Protein AF-A0A7C5TAL1-F1 (afdb_monomer_lite)

Radius of gyration: 19.43 Å; chains: 1; bounding box: 47×29×63 Å

pLDDT: mean 93.64, std 6.52, range [57.25, 98.56]

Structure (mmCIF, N/CA/C/O backbone):
data_AF-A0A7C5TAL1-F1
#
_entry.id   AF-A0A7C5TAL1-F1
#
loop_
_atom_site.group_PDB
_atom_site.id
_atom_site.type_symbol
_atom_site.label_atom_id
_atom_site.label_alt_id
_atom_site.label_comp_id
_atom_site.label_asym_id
_atom_site.label_entity_id
_atom_site.label_seq_id
_atom_site.pdbx_PDB_ins_code
_atom_site.Cartn_x
_atom_site.Cartn_y
_atom_site.Cartn_z
_atom_site.occupancy
_atom_site.B_iso_or_equiv
_atom_site.auth_seq_id
_atom_site.auth_comp_id
_atom_site.auth_asym_id
_atom_site.auth_atom_id
_atom_site.pdbx_PDB_model_num
ATOM 1 N N . MET A 1 1 ? -6.651 6.707 30.085 1.00 57.25 1 MET A N 1
ATOM 2 C CA . MET A 1 1 ? -7.588 6.650 28.941 1.00 57.25 1 MET A CA 1
ATOM 3 C C . MET A 1 1 ? -8.029 5.208 28.795 1.00 57.25 1 MET A C 1
ATOM 5 O O . MET A 1 1 ? -7.198 4.335 29.015 1.00 57.25 1 MET A O 1
ATOM 9 N N . GLY A 1 2 ? -9.314 4.943 28.560 1.00 75.12 2 GLY A N 1
ATOM 10 C CA . GLY A 1 2 ? -9.793 3.563 28.428 1.00 75.12 2 GLY A CA 1
ATOM 11 C C . GLY A 1 2 ? -9.392 2.968 27.077 1.00 75.12 2 GLY A C 1
ATOM 12 O O . GLY A 1 2 ? -9.258 3.703 26.102 1.00 75.12 2 GLY A O 1
ATOM 13 N N . THR A 1 3 ? -9.265 1.642 26.986 1.00 81.31 3 THR A N 1
ATOM 14 C CA . THR A 1 3 ? -8.964 0.921 25.730 1.00 81.31 3 THR A CA 1
ATOM 15 C C . THR A 1 3 ? -9.914 1.309 24.586 1.00 81.31 3 THR A C 1
ATOM 17 O O . THR A 1 3 ? -9.511 1.380 23.429 1.00 81.31 3 THR A O 1
ATOM 20 N N . SER A 1 4 ? -11.170 1.645 24.902 1.00 86.50 4 SER A N 1
ATOM 21 C CA . SER A 1 4 ? -12.148 2.145 23.926 1.00 86.50 4 SER A CA 1
ATOM 22 C C . SER A 1 4 ? -11.750 3.488 23.294 1.00 86.50 4 SER A C 1
ATOM 24 O O . SER A 1 4 ? -11.971 3.687 22.100 1.00 86.50 4 SER A O 1
ATOM 26 N N . ASP A 1 5 ? -11.179 4.420 24.061 1.00 90.38 5 ASP A N 1
ATOM 27 C CA . ASP A 1 5 ? -10.792 5.742 23.547 1.00 90.38 5 ASP A CA 1
ATOM 28 C C . ASP A 1 5 ? -9.590 5.630 22.603 1.00 90.38 5 ASP A C 1
ATOM 30 O O . ASP A 1 5 ? -9.509 6.325 21.586 1.00 90.38 5 ASP A O 1
ATOM 34 N N . GLU A 1 6 ? -8.675 4.707 22.906 1.00 91.31 6 GLU A N 1
ATOM 35 C CA . GLU A 1 6 ? -7.513 4.413 22.068 1.00 91.31 6 GLU A CA 1
ATOM 36 C C . GLU A 1 6 ? -7.925 3.831 20.712 1.00 91.31 6 GLU A C 1
ATOM 38 O O . GLU A 1 6 ? -7.410 4.269 19.679 1.00 91.31 6 GLU A O 1
ATOM 43 N N . ILE A 1 7 ? -8.898 2.911 20.700 1.00 93.81 7 ILE A N 1
ATOM 44 C CA . ILE A 1 7 ? -9.448 2.327 19.468 1.00 93.81 7 ILE A CA 1
ATOM 45 C C . ILE A 1 7 ? -10.111 3.406 18.606 1.00 93.81 7 ILE A C 1
ATOM 47 O O . ILE A 1 7 ? -9.815 3.489 17.413 1.00 93.81 7 ILE A O 1
ATOM 51 N N . LYS A 1 8 ? -10.934 4.284 19.194 1.00 94.50 8 LYS A N 1
ATOM 52 C CA . LYS A 1 8 ? -11.585 5.387 18.461 1.00 94.50 8 LYS A CA 1
ATOM 53 C C . LYS A 1 8 ? -10.585 6.394 17.899 1.00 94.50 8 LYS A C 1
ATOM 55 O O . LYS A 1 8 ? -10.705 6.831 16.749 1.00 94.50 8 LYS A O 1
ATOM 60 N N . SER A 1 9 ? -9.569 6.748 18.689 1.00 95.56 9 SER A N 1
ATOM 61 C CA . SER A 1 9 ? -8.474 7.619 18.249 1.00 95.56 9 SER A CA 1
ATOM 62 C C . SER A 1 9 ? -7.714 7.000 17.074 1.00 95.56 9 SER A C 1
ATOM 64 O O . SER A 1 9 ? -7.465 7.672 16.070 1.00 95.56 9 SER A O 1
ATOM 66 N N . ALA A 1 10 ? -7.388 5.710 17.160 1.00 95.75 10 ALA A N 1
ATOM 67 C CA . ALA A 1 10 ? -6.707 4.992 16.091 1.00 95.75 10 ALA A CA 1
ATOM 68 C C . ALA A 1 10 ? -7.584 4.836 14.839 1.00 95.75 10 ALA A C 1
ATOM 70 O O . ALA A 1 10 ? -7.093 5.039 13.731 1.00 95.75 10 ALA A O 1
ATOM 71 N N . GLY A 1 11 ? -8.882 4.567 15.003 1.00 95.56 11 GLY A N 1
ATOM 72 C CA . GLY A 1 11 ? -9.862 4.553 13.917 1.00 95.56 11 GLY A CA 1
ATOM 73 C C . GLY A 1 11 ? -9.920 5.888 13.176 1.00 95.56 11 GLY A C 1
ATOM 74 O O . GLY A 1 11 ? -9.868 5.919 11.950 1.00 95.56 11 GLY A O 1
ATOM 75 N N . THR A 1 12 ? -9.914 7.003 13.909 1.00 97.31 12 THR A N 1
ATOM 76 C CA . THR A 1 12 ? -9.890 8.351 13.316 1.00 97.31 12 THR A CA 1
ATOM 77 C C . THR A 1 12 ? -8.601 8.603 12.529 1.00 97.31 12 THR A C 1
ATOM 79 O O . THR A 1 12 ? -8.661 9.104 11.408 1.00 97.31 12 THR A O 1
ATOM 82 N N . LEU A 1 13 ? -7.441 8.215 13.072 1.00 97.12 13 LEU A N 1
ATOM 83 C CA . LEU A 1 13 ? -6.154 8.332 12.374 1.00 97.12 13 LEU A CA 1
ATOM 84 C C . LEU A 1 13 ? -6.116 7.490 11.096 1.00 97.12 13 LEU A C 1
ATOM 86 O O . LEU A 1 13 ? -5.672 7.983 10.064 1.00 97.12 13 LEU A O 1
ATOM 90 N N . GLY A 1 14 ? -6.618 6.255 11.149 1.00 97.06 14 GLY A N 1
ATOM 91 C CA . GLY A 1 14 ? -6.686 5.375 9.984 1.00 97.06 14 GLY A CA 1
ATOM 92 C C . GLY A 1 14 ? -7.623 5.925 8.912 1.00 97.06 14 GLY A C 1
ATOM 93 O O . GLY A 1 14 ? -7.267 5.945 7.739 1.00 97.06 14 GLY A O 1
ATOM 94 N N . LEU A 1 15 ? -8.780 6.458 9.313 1.00 97.25 15 LEU A N 1
ATOM 95 C CA . LEU A 1 15 ? -9.739 7.078 8.400 1.00 97.25 15 LEU A CA 1
ATOM 96 C C . LEU A 1 15 ? -9.145 8.301 7.694 1.00 97.25 15 LEU A C 1
ATOM 98 O O . LEU A 1 15 ? -9.181 8.369 6.467 1.00 97.25 15 LEU A O 1
ATOM 102 N N . VAL A 1 16 ? -8.567 9.242 8.451 1.00 97.31 16 VAL A N 1
ATOM 103 C CA . VAL A 1 16 ? -7.899 10.423 7.876 1.00 97.31 16 VAL A CA 1
ATOM 104 C C . VAL A 1 16 ? -6.736 9.989 6.990 1.00 97.31 16 VAL A C 1
ATOM 106 O O . VAL A 1 16 ? -6.588 10.502 5.885 1.00 97.31 16 VAL A O 1
ATOM 109 N N . GLY A 1 17 ? -5.954 9.005 7.434 1.00 97.00 17 GLY A N 1
ATOM 110 C CA . GLY A 1 17 ? -4.839 8.465 6.672 1.00 97.00 17 GLY A CA 1
ATOM 111 C C . GLY A 1 17 ? -5.259 7.938 5.304 1.00 97.00 17 GLY A C 1
ATOM 112 O O . GLY A 1 17 ? -4.700 8.356 4.293 1.00 97.00 17 GLY A O 1
ATOM 113 N N . VAL A 1 18 ? -6.300 7.103 5.245 1.00 97.19 18 VAL A N 1
ATOM 114 C CA . VAL A 1 18 ? -6.807 6.576 3.969 1.00 97.19 18 VAL A CA 1
ATOM 115 C C . VAL A 1 18 ? -7.372 7.688 3.079 1.00 97.19 18 VAL A C 1
ATOM 117 O O . VAL A 1 18 ? -7.139 7.668 1.874 1.00 97.19 18 VAL A O 1
ATOM 120 N N . ILE A 1 19 ? -8.064 8.688 3.640 1.00 96.12 19 ILE A N 1
ATOM 121 C CA . ILE A 1 19 ? -8.537 9.843 2.856 1.00 96.12 19 ILE A CA 1
ATOM 122 C C . ILE A 1 19 ? -7.356 10.588 2.227 1.00 96.12 19 ILE A C 1
ATOM 124 O O . ILE A 1 19 ? -7.394 10.881 1.035 1.00 96.12 19 ILE A O 1
ATOM 128 N N . LEU A 1 20 ? -6.297 10.860 2.993 1.00 95.94 20 LEU A N 1
ATOM 129 C CA . LEU A 1 20 ? -5.104 11.529 2.471 1.00 95.94 20 LEU A CA 1
ATOM 130 C C . LEU A 1 20 ? -4.390 10.688 1.405 1.00 95.94 20 LEU A C 1
ATOM 132 O O . LEU A 1 20 ? -3.930 11.249 0.413 1.00 95.94 20 LEU A O 1
ATOM 136 N N . MET A 1 21 ? -4.356 9.358 1.557 1.00 94.50 21 MET A N 1
ATOM 137 C CA . MET A 1 21 ? -3.852 8.454 0.514 1.00 94.50 21 MET A CA 1
ATOM 138 C C . MET A 1 21 ? -4.650 8.578 -0.786 1.00 94.50 21 MET A C 1
ATOM 140 O O . MET A 1 21 ? -4.056 8.667 -1.856 1.00 94.50 21 MET A O 1
ATOM 144 N N . LEU A 1 22 ? -5.982 8.633 -0.699 1.00 93.44 22 LEU A N 1
ATOM 145 C CA . LEU A 1 22 ? -6.853 8.771 -1.869 1.00 93.44 22 LEU A CA 1
ATOM 146 C C . LEU A 1 22 ? -6.747 10.158 -2.519 1.00 93.44 22 LEU A C 1
ATOM 14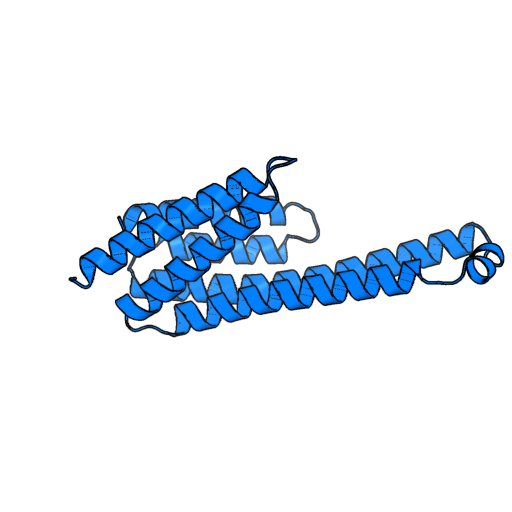8 O O . LEU A 1 22 ? -6.693 10.259 -3.740 1.00 93.44 22 LEU A O 1
ATOM 152 N N . VAL A 1 23 ? -6.684 11.227 -1.722 1.00 92.06 23 VAL A N 1
ATOM 153 C CA . VAL A 1 23 ? -6.491 12.599 -2.225 1.00 92.06 23 VAL A CA 1
ATOM 154 C C . VAL A 1 23 ? -5.119 12.754 -2.878 1.00 92.06 23 VAL A C 1
ATOM 156 O O . VAL A 1 23 ? -4.999 13.442 -3.886 1.00 92.06 23 VAL A O 1
ATOM 159 N N . GLY A 1 24 ? -4.096 12.075 -2.355 1.00 88.50 24 GLY A N 1
ATOM 160 C CA . GLY A 1 24 ? -2.745 12.109 -2.909 1.00 88.50 24 GLY A CA 1
ATOM 161 C C . GLY A 1 24 ? -2.591 11.461 -4.289 1.00 88.50 24 GLY A C 1
ATOM 162 O O . GLY A 1 24 ? -1.526 11.581 -4.883 1.00 88.50 24 GLY A O 1
ATOM 163 N N . LEU A 1 25 ? -3.632 10.806 -4.817 1.00 87.00 25 LEU A N 1
ATOM 164 C CA . LEU A 1 25 ? -3.677 10.331 -6.208 1.00 87.00 25 LEU A CA 1
ATOM 165 C C . LEU A 1 25 ? -3.951 11.460 -7.209 1.00 87.00 25 LEU A C 1
ATOM 167 O O . LEU A 1 25 ? -3.765 11.276 -8.411 1.00 87.00 25 LEU A O 1
ATOM 171 N N . ILE A 1 26 ? -4.438 12.608 -6.732 1.00 88.56 26 ILE A N 1
ATOM 172 C CA . ILE A 1 26 ? -4.653 13.786 -7.566 1.00 88.56 26 ILE A CA 1
ATOM 173 C C . ILE A 1 26 ? -3.273 14.372 -7.902 1.00 88.56 26 ILE A C 1
ATOM 175 O O . ILE A 1 26 ? -2.458 14.543 -6.988 1.00 88.56 26 ILE A O 1
ATOM 179 N N . PRO A 1 27 ? -3.001 14.710 -9.181 1.00 86.31 27 PRO A N 1
ATOM 180 C CA . PRO A 1 27 ? -1.766 15.389 -9.558 1.00 86.31 27 PRO A CA 1
ATOM 181 C C . PRO A 1 27 ? -1.496 16.588 -8.644 1.00 86.31 27 PRO A C 1
ATOM 183 O O . PRO A 1 27 ? -2.436 17.283 -8.250 1.00 86.31 27 PRO A O 1
ATOM 186 N N . TYR A 1 28 ? -0.225 16.831 -8.312 1.00 85.25 28 TYR A N 1
ATOM 187 C CA . TYR A 1 28 ? 0.219 17.908 -7.409 1.00 85.25 28 TYR A CA 1
ATOM 188 C C . TYR A 1 28 ? -0.063 17.691 -5.908 1.00 85.25 28 TYR A C 1
ATOM 190 O O . TYR A 1 28 ? 0.387 18.496 -5.092 1.00 85.25 28 TYR A O 1
ATOM 198 N N . ALA A 1 29 ? -0.749 16.610 -5.515 1.00 86.56 29 ALA A N 1
ATOM 199 C CA . ALA A 1 29 ? -1.013 16.266 -4.112 1.00 86.56 29 ALA A CA 1
ATOM 200 C C . ALA A 1 29 ? -0.230 15.030 -3.625 1.00 86.56 29 ALA A C 1
ATOM 202 O O . ALA A 1 29 ? -0.508 14.514 -2.546 1.00 86.56 29 ALA A O 1
ATOM 203 N N . GLU A 1 30 ? 0.776 14.559 -4.366 1.00 86.06 30 GLU A N 1
ATOM 204 C CA . GLU A 1 30 ? 1.470 13.288 -4.087 1.00 86.06 30 GLU A CA 1
ATOM 205 C C . GLU A 1 30 ? 2.054 13.207 -2.667 1.00 86.06 30 GLU A C 1
ATOM 207 O O . GLU A 1 30 ? 2.017 12.151 -2.034 1.00 86.06 30 GLU A O 1
ATOM 212 N N . VAL A 1 31 ? 2.524 14.331 -2.115 1.00 87.38 31 VAL A N 1
ATOM 213 C CA . VAL A 1 31 ? 3.071 14.405 -0.748 1.00 87.38 31 VAL A CA 1
ATOM 214 C C . VAL A 1 31 ? 2.032 13.999 0.308 1.00 87.38 31 VAL A C 1
ATOM 216 O O . VAL A 1 31 ? 2.386 13.380 1.315 1.00 87.38 31 VAL A O 1
ATOM 219 N N . LEU A 1 32 ? 0.740 14.271 0.074 1.00 89.75 32 LEU A N 1
ATOM 220 C CA . LEU A 1 32 ? -0.339 13.858 0.980 1.00 89.75 32 LEU A CA 1
ATOM 221 C C . LEU A 1 32 ? -0.471 12.338 1.066 1.00 89.75 32 LEU A C 1
ATOM 223 O O . LEU A 1 32 ? -0.843 11.837 2.126 1.00 89.75 32 LEU A O 1
ATOM 227 N N . SER A 1 33 ? -0.132 11.601 0.003 1.00 88.94 33 SER A N 1
ATOM 228 C CA . SER A 1 33 ? -0.213 10.136 0.021 1.00 88.94 33 SER A CA 1
ATOM 229 C C . SER A 1 33 ? 0.745 9.527 1.047 1.00 88.94 33 SER A C 1
ATOM 231 O O . SER A 1 33 ? 0.368 8.617 1.787 1.00 88.94 33 SER A O 1
ATOM 233 N N . ILE A 1 34 ? 1.944 10.103 1.176 1.00 91.00 34 ILE A N 1
ATOM 234 C CA . ILE A 1 34 ? 2.965 9.685 2.141 1.00 91.00 34 ILE A CA 1
ATOM 235 C C . ILE A 1 34 ? 2.497 9.995 3.563 1.00 91.00 34 ILE A C 1
ATOM 237 O O . ILE A 1 34 ? 2.565 9.135 4.442 1.00 91.00 34 ILE A O 1
ATOM 241 N N . VAL A 1 35 ? 1.968 11.202 3.791 1.00 95.19 35 VAL A N 1
ATOM 242 C CA . VAL A 1 35 ? 1.400 11.586 5.094 1.00 95.19 35 VAL A CA 1
ATOM 243 C C . VAL A 1 35 ? 0.253 10.647 5.468 1.00 95.19 35 VAL A C 1
ATOM 245 O O . VAL A 1 35 ? 0.200 10.150 6.593 1.00 95.19 35 VAL A O 1
ATOM 248 N N . GLY A 1 36 ? -0.632 10.353 4.516 1.00 96.12 36 GLY A N 1
ATOM 249 C CA . GLY A 1 36 ? -1.745 9.431 4.698 1.00 96.12 36 GLY A CA 1
ATOM 250 C C . GLY A 1 36 ? -1.293 8.025 5.081 1.00 96.12 36 GLY A C 1
ATOM 251 O O . GLY A 1 36 ? -1.783 7.469 6.066 1.00 96.12 36 GLY A O 1
ATOM 252 N N . LEU A 1 37 ? -0.300 7.487 4.371 1.00 95.06 37 LEU A N 1
ATOM 253 C CA . LEU A 1 37 ? 0.293 6.182 4.661 1.00 95.06 37 LEU A CA 1
ATOM 254 C C . LEU A 1 37 ? 0.887 6.127 6.076 1.00 95.06 37 LEU A C 1
ATOM 256 O O . LEU A 1 37 ? 0.654 5.163 6.808 1.00 95.06 37 LEU A O 1
ATOM 260 N N . ILE A 1 38 ? 1.597 7.178 6.498 1.00 96.62 38 ILE A N 1
ATOM 261 C CA . ILE A 1 38 ? 2.151 7.278 7.857 1.00 96.62 38 ILE A CA 1
ATOM 262 C C . ILE A 1 38 ? 1.030 7.266 8.905 1.00 96.62 38 ILE A C 1
ATOM 264 O O . ILE A 1 38 ? 1.137 6.554 9.905 1.00 96.62 38 ILE A O 1
ATOM 268 N N . LEU A 1 39 ? -0.068 7.995 8.687 1.00 97.81 39 LEU A N 1
ATOM 269 C CA . LEU A 1 39 ? -1.211 7.979 9.608 1.00 97.81 39 LEU A CA 1
ATOM 270 C C . LEU A 1 39 ? -1.870 6.595 9.695 1.00 97.81 39 LEU A C 1
ATOM 272 O O . LEU A 1 39 ? -2.202 6.156 10.800 1.00 97.81 39 LEU A O 1
ATOM 276 N N . VAL A 1 40 ? -2.005 5.883 8.571 1.00 98.06 40 VAL A N 1
ATOM 277 C CA . VAL A 1 40 ? -2.496 4.492 8.552 1.00 98.06 40 VAL A CA 1
ATOM 278 C C . VAL A 1 40 ? -1.559 3.572 9.335 1.00 98.06 40 VAL A C 1
ATOM 280 O O . VAL A 1 40 ? -2.025 2.763 10.137 1.00 98.06 40 VAL A O 1
ATOM 283 N N . LEU A 1 41 ? -0.242 3.716 9.180 1.00 97.94 41 LEU A N 1
ATOM 284 C CA . LEU A 1 41 ? 0.738 2.947 9.953 1.00 97.94 41 LEU A CA 1
ATOM 285 C C . LEU A 1 41 ? 0.627 3.224 11.455 1.00 97.94 41 LEU A C 1
ATOM 287 O O . LEU A 1 41 ? 0.590 2.285 12.252 1.00 97.94 41 LEU A O 1
ATOM 291 N N . ILE A 1 42 ? 0.502 4.492 11.853 1.00 98.06 42 ILE A N 1
ATOM 292 C CA . ILE A 1 42 ? 0.285 4.868 13.258 1.00 98.06 42 ILE A CA 1
ATOM 293 C C . ILE A 1 42 ? -1.025 4.259 13.777 1.00 98.06 42 ILE A C 1
ATOM 295 O O . ILE A 1 42 ? -1.060 3.743 14.897 1.00 98.06 42 ILE A O 1
ATOM 299 N N . ALA A 1 43 ? -2.094 4.274 12.976 1.00 98.06 43 ALA A N 1
ATOM 300 C CA . ALA A 1 43 ? -3.363 3.649 13.334 1.00 98.06 43 ALA A CA 1
ATOM 301 C C . ALA A 1 43 ? -3.209 2.138 13.553 1.00 98.06 43 ALA A C 1
ATOM 303 O O . ALA A 1 43 ? -3.640 1.625 14.584 1.00 98.06 43 ALA A O 1
ATOM 304 N N . LEU A 1 44 ? -2.537 1.434 12.640 1.00 98.31 44 LEU A N 1
ATOM 305 C CA . LEU A 1 44 ? -2.267 -0.001 12.764 1.00 98.31 44 LEU A CA 1
ATOM 306 C C . LEU A 1 44 ? -1.391 -0.322 13.986 1.00 98.31 44 LEU A C 1
ATOM 308 O O . LEU A 1 44 ? -1.657 -1.314 14.662 1.00 98.31 44 LEU A O 1
ATOM 312 N N . ASN A 1 45 ? -0.417 0.530 14.332 1.00 98.25 45 ASN A N 1
ATOM 313 C CA . ASN A 1 45 ? 0.376 0.388 15.560 1.00 98.25 45 ASN A CA 1
ATOM 314 C C . ASN A 1 45 ? -0.462 0.564 16.834 1.00 98.25 45 ASN A C 1
ATOM 316 O O . ASN A 1 45 ? -0.310 -0.183 17.800 1.00 98.25 45 ASN A O 1
ATOM 320 N N . LYS A 1 46 ? -1.348 1.563 16.865 1.00 97.25 46 LYS A N 1
ATOM 321 C CA . LYS A 1 46 ? -2.226 1.778 18.021 1.00 97.25 46 LYS A CA 1
ATOM 322 C C . LYS A 1 46 ? -3.227 0.634 18.172 1.00 97.25 46 LYS A C 1
ATOM 324 O O . LYS A 1 46 ? -3.400 0.128 19.275 1.00 97.25 46 LYS A O 1
ATOM 329 N N . LEU A 1 47 ? -3.828 0.180 17.071 1.00 97.62 47 LEU A N 1
ATOM 330 C CA . LEU A 1 47 ? -4.775 -0.937 17.078 1.00 97.62 47 LEU A CA 1
ATOM 331 C C . LEU A 1 47 ? -4.096 -2.256 17.455 1.00 97.62 47 LEU A C 1
ATOM 333 O O . LEU A 1 47 ? -4.686 -3.036 18.195 1.00 97.62 47 LEU A O 1
ATOM 337 N N . SER A 1 48 ? -2.852 -2.498 17.026 1.00 97.81 48 SER A N 1
ATOM 338 C CA . SER A 1 48 ? -2.116 -3.697 17.443 1.00 97.81 48 SER A CA 1
ATOM 339 C C . SER A 1 48 ? -1.923 -3.751 18.958 1.00 97.81 48 SER A C 1
ATOM 341 O O . SER A 1 48 ? -2.035 -4.821 19.547 1.00 97.81 48 SER A O 1
ATOM 343 N N . LYS A 1 49 ? -1.661 -2.601 19.592 1.00 97.25 49 LYS A N 1
ATOM 344 C CA . LYS A 1 49 ? -1.532 -2.489 21.051 1.00 97.25 49 LYS A CA 1
ATOM 345 C C . LYS A 1 49 ? -2.888 -2.628 21.743 1.00 97.25 49 LYS A C 1
ATOM 347 O O . LYS A 1 49 ? -3.011 -3.431 22.659 1.00 97.25 49 LYS A O 1
ATOM 352 N N . ALA A 1 50 ? -3.908 -1.917 21.261 1.00 96.19 50 ALA A N 1
ATOM 353 C CA . ALA A 1 50 ? -5.248 -1.938 21.849 1.00 96.19 50 ALA A CA 1
ATOM 354 C C . ALA A 1 50 ? -5.905 -3.329 21.797 1.00 96.19 50 ALA A C 1
ATOM 356 O O . ALA A 1 50 ? -6.597 -3.717 22.734 1.00 96.19 50 ALA A O 1
ATOM 357 N N . TYR A 1 51 ? -5.660 -4.093 20.729 1.00 96.38 51 TYR A N 1
ATOM 358 C CA . TYR A 1 51 ? -6.141 -5.470 20.583 1.00 96.38 51 TYR A CA 1
ATOM 359 C C . TYR A 1 51 ? -5.161 -6.535 21.091 1.00 96.38 51 TYR A C 1
ATOM 361 O O . TYR A 1 51 ? -5.445 -7.723 20.954 1.00 96.38 51 TYR A O 1
ATOM 369 N N . ASN A 1 52 ? -4.009 -6.141 21.644 1.00 96.69 52 ASN A N 1
ATOM 370 C CA . ASN A 1 52 ? -2.943 -7.054 22.069 1.00 96.69 52 ASN A CA 1
ATOM 371 C C . ASN A 1 52 ? -2.542 -8.082 20.980 1.00 96.69 52 ASN A C 1
ATOM 373 O O . ASN A 1 52 ? -2.302 -9.256 21.260 1.00 96.69 52 ASN A O 1
ATOM 377 N N . ASN A 1 53 ? -2.499 -7.641 19.717 1.00 97.62 53 ASN A N 1
ATOM 378 C CA . ASN A 1 53 ? -2.115 -8.449 18.559 1.00 97.62 53 ASN A CA 1
ATOM 379 C C . ASN A 1 53 ? -1.034 -7.726 17.746 1.00 97.62 53 ASN A C 1
ATOM 381 O O . ASN A 1 53 ? -1.310 -7.019 16.771 1.00 97.62 53 ASN A O 1
ATOM 385 N N . GLU A 1 54 ? 0.225 -7.935 18.131 1.00 97.06 54 GLU A N 1
ATOM 386 C CA . GLU A 1 54 ? 1.394 -7.331 17.477 1.00 97.06 54 GLU A CA 1
ATOM 387 C C . GLU A 1 54 ? 1.555 -7.731 16.005 1.00 97.06 54 GLU A C 1
ATOM 389 O O . GLU A 1 54 ? 2.219 -7.026 15.241 1.00 97.06 54 GLU A O 1
ATOM 394 N N . THR A 1 55 ? 0.928 -8.830 15.572 1.00 98.00 55 THR A N 1
ATOM 395 C CA . THR A 1 55 ? 1.004 -9.299 14.182 1.00 98.00 55 THR A CA 1
ATOM 396 C C . THR A 1 55 ? 0.427 -8.271 13.207 1.00 98.00 55 THR A C 1
ATOM 398 O O . THR A 1 55 ? 0.946 -8.142 12.098 1.00 98.00 55 THR A O 1
ATOM 401 N N . ILE A 1 56 ? -0.571 -7.480 13.630 1.00 98.31 56 ILE A N 1
ATOM 402 C CA . ILE A 1 56 ? -1.136 -6.379 12.833 1.00 98.31 56 ILE A CA 1
ATOM 403 C C . ILE A 1 56 ? -0.035 -5.378 12.465 1.00 98.31 56 ILE A C 1
ATOM 405 O O . ILE A 1 56 ? 0.181 -5.086 11.288 1.00 98.31 56 ILE A O 1
ATOM 409 N N . TRP A 1 57 ? 0.691 -4.884 13.470 1.00 98.25 57 TRP A N 1
ATOM 410 C CA . TRP A 1 57 ? 1.750 -3.897 13.275 1.00 98.25 57 TRP A CA 1
ATOM 411 C C . TRP A 1 57 ? 2.962 -4.485 12.563 1.00 98.25 57 TRP A C 1
ATOM 413 O O . TRP A 1 57 ? 3.469 -3.870 11.630 1.00 98.25 57 TRP A O 1
ATOM 423 N N . ARG A 1 58 ? 3.408 -5.683 12.958 1.00 98.38 58 ARG A N 1
ATOM 424 C CA . ARG A 1 58 ? 4.569 -6.342 12.346 1.00 98.38 58 ARG A CA 1
ATOM 425 C C . ARG A 1 58 ? 4.378 -6.518 10.841 1.00 98.38 58 ARG A C 1
ATOM 427 O O . ARG A 1 58 ? 5.264 -6.161 10.072 1.00 98.38 58 ARG A O 1
ATOM 434 N N . ASN A 1 59 ? 3.212 -7.009 10.425 1.00 98.31 59 ASN A N 1
ATOM 435 C CA . ASN A 1 59 ? 2.899 -7.161 9.010 1.00 98.31 59 ASN A CA 1
ATOM 436 C C . ASN A 1 59 ? 2.799 -5.797 8.313 1.00 98.31 59 ASN A C 1
ATOM 438 O O . ASN A 1 59 ? 3.409 -5.613 7.268 1.00 98.31 59 ASN A O 1
ATOM 442 N N . ALA A 1 60 ? 2.109 -4.813 8.897 1.00 98.06 60 ALA A N 1
ATOM 443 C CA . ALA A 1 60 ? 2.006 -3.478 8.302 1.00 98.06 60 ALA A CA 1
ATOM 444 C C . ALA A 1 60 ? 3.382 -2.823 8.088 1.00 98.06 60 ALA A C 1
ATOM 446 O O . ALA A 1 60 ? 3.657 -2.271 7.023 1.00 98.06 60 ALA A O 1
ATOM 447 N N . LEU A 1 61 ? 4.267 -2.941 9.080 1.00 97.94 61 LEU A N 1
ATOM 448 C CA . LEU A 1 61 ? 5.626 -2.421 9.025 1.00 97.94 61 LEU A CA 1
ATOM 449 C C . LEU A 1 61 ? 6.471 -3.149 7.973 1.00 97.94 61 LEU A C 1
ATOM 451 O O . LEU A 1 61 ? 7.196 -2.496 7.230 1.00 97.94 61 LEU A O 1
ATOM 455 N N . TYR A 1 62 ? 6.366 -4.476 7.866 1.00 97.94 62 TYR A N 1
ATOM 456 C CA . TYR A 1 62 ? 7.066 -5.233 6.821 1.00 97.94 62 TYR A CA 1
ATOM 457 C C . TYR A 1 62 ? 6.571 -4.887 5.416 1.00 97.94 62 TYR A C 1
ATOM 459 O O . TYR A 1 62 ? 7.389 -4.797 4.503 1.00 97.94 62 TYR A O 1
ATOM 467 N N . GLY A 1 63 ? 5.272 -4.623 5.247 1.00 97.56 63 GLY A N 1
ATOM 468 C CA . GLY A 1 63 ? 4.723 -4.099 3.995 1.00 97.56 63 GLY A CA 1
ATOM 469 C C . GLY A 1 63 ? 5.336 -2.749 3.635 1.00 97.56 63 GLY A C 1
ATOM 470 O O . GLY A 1 63 ? 5.905 -2.600 2.558 1.00 97.56 63 GLY A O 1
ATOM 471 N N . PHE A 1 64 ? 5.326 -1.805 4.577 1.00 97.25 64 PHE A N 1
ATOM 472 C CA . PHE A 1 64 ? 5.930 -0.484 4.388 1.00 97.25 64 PHE A CA 1
ATOM 473 C C . PHE A 1 64 ? 7.430 -0.545 4.060 1.00 97.25 64 PHE A C 1
ATOM 475 O O . PHE A 1 64 ? 7.891 0.112 3.128 1.00 97.25 64 PHE A O 1
ATOM 482 N N . ILE A 1 65 ? 8.193 -1.367 4.787 1.00 97.50 65 ILE A N 1
ATOM 483 C CA . ILE A 1 65 ? 9.626 -1.562 4.533 1.00 97.50 65 ILE A CA 1
ATOM 484 C C . ILE A 1 65 ? 9.852 -2.168 3.143 1.00 97.50 65 ILE A C 1
ATOM 486 O O . ILE A 1 65 ? 10.753 -1.721 2.437 1.00 97.50 65 ILE A O 1
ATOM 490 N N . MET A 1 66 ? 9.034 -3.137 2.716 1.00 97.38 66 MET A N 1
ATOM 491 C CA . MET A 1 66 ? 9.125 -3.694 1.362 1.00 97.38 66 MET A CA 1
ATOM 492 C C . MET A 1 66 ? 8.862 -2.648 0.280 1.00 97.38 66 MET A C 1
ATOM 494 O O . MET A 1 66 ? 9.594 -2.629 -0.709 1.00 97.38 66 MET A O 1
ATOM 498 N N . GLY A 1 67 ? 7.895 -1.751 0.487 1.00 94.88 67 GLY A N 1
ATOM 499 C CA . GLY A 1 67 ? 7.654 -0.621 -0.414 1.00 94.88 67 GLY A CA 1
ATOM 500 C C . GLY A 1 67 ? 8.877 0.297 -0.532 1.00 94.88 67 GLY A C 1
ATOM 501 O O . GLY A 1 67 ? 9.298 0.634 -1.640 1.00 94.88 67 GLY A O 1
ATOM 502 N N . ILE A 1 68 ? 9.524 0.632 0.594 1.00 96.06 68 ILE A N 1
ATOM 503 C CA . ILE A 1 68 ? 10.763 1.435 0.599 1.00 96.06 68 ILE A CA 1
ATOM 504 C C . ILE A 1 68 ? 11.896 0.714 -0.138 1.00 96.06 68 ILE A C 1
ATOM 506 O O . ILE A 1 68 ? 12.548 1.316 -0.990 1.00 96.06 68 ILE A O 1
ATOM 510 N N . ILE A 1 69 ? 12.142 -0.564 0.172 1.00 97.94 69 ILE A N 1
ATOM 511 C CA . ILE A 1 69 ? 13.202 -1.348 -0.480 1.00 97.94 69 ILE A CA 1
ATOM 512 C C . ILE A 1 69 ? 12.947 -1.411 -1.989 1.00 97.94 69 ILE A C 1
ATOM 514 O O . ILE A 1 69 ? 13.869 -1.171 -2.767 1.00 97.94 69 ILE A O 1
ATOM 518 N N . GLY A 1 70 ? 11.704 -1.668 -2.403 1.00 96.75 70 GLY A N 1
ATOM 519 C CA . GLY A 1 70 ? 11.318 -1.682 -3.811 1.00 96.75 70 GLY A CA 1
ATOM 520 C C . GLY A 1 70 ? 11.600 -0.351 -4.501 1.00 96.75 70 GLY A C 1
ATOM 521 O O . GLY A 1 70 ? 12.266 -0.330 -5.535 1.00 96.75 70 GLY A O 1
ATOM 522 N N . ALA A 1 71 ? 11.183 0.767 -3.901 1.00 94.81 71 ALA A N 1
ATOM 523 C CA . ALA A 1 71 ? 11.445 2.100 -4.441 1.00 94.81 71 ALA A CA 1
ATOM 524 C C . ALA A 1 71 ? 12.950 2.383 -4.590 1.00 94.81 71 ALA A C 1
ATOM 526 O O . ALA A 1 71 ? 13.389 2.844 -5.643 1.00 94.81 71 ALA A O 1
ATOM 527 N N . VAL A 1 72 ? 13.757 2.054 -3.576 1.00 97.50 72 VAL A N 1
ATOM 528 C CA . VAL A 1 72 ? 15.218 2.236 -3.614 1.00 97.50 72 VAL A CA 1
ATOM 529 C C . VAL A 1 72 ? 15.858 1.387 -4.715 1.00 97.50 72 VAL A C 1
ATOM 531 O O . VAL A 1 72 ? 16.672 1.902 -5.481 1.00 97.50 72 VAL A O 1
ATOM 534 N N . VAL A 1 73 ? 15.474 0.113 -4.840 1.00 97.88 73 VAL A N 1
ATOM 535 C CA . VAL A 1 73 ? 15.986 -0.783 -5.891 1.00 97.88 73 VAL A CA 1
ATOM 536 C C . VAL A 1 73 ? 15.663 -0.240 -7.283 1.00 97.88 73 VAL A C 1
ATOM 538 O O . VAL A 1 73 ? 16.540 -0.224 -8.147 1.00 97.88 73 VAL A O 1
ATOM 541 N N . LEU A 1 74 ? 14.440 0.253 -7.500 1.00 96.44 74 LEU A N 1
ATOM 542 C CA . LEU A 1 74 ? 14.037 0.837 -8.781 1.00 96.44 74 LEU A CA 1
ATOM 543 C C . LEU A 1 74 ? 14.812 2.122 -9.094 1.00 96.44 74 LEU A C 1
ATOM 545 O O . LEU A 1 74 ? 15.286 2.282 -10.218 1.00 96.44 74 LEU A O 1
ATOM 549 N N . ILE A 1 75 ? 15.000 3.006 -8.110 1.00 96.62 75 ILE A N 1
ATOM 550 C CA . ILE A 1 75 ? 15.792 4.235 -8.277 1.00 96.62 75 ILE A CA 1
ATOM 551 C C . ILE A 1 75 ? 17.238 3.897 -8.654 1.00 96.62 75 ILE A C 1
ATOM 553 O O . ILE A 1 75 ? 17.769 4.483 -9.595 1.00 96.62 75 ILE A O 1
ATOM 557 N N . ILE A 1 76 ? 17.863 2.933 -7.971 1.00 96.69 76 ILE A N 1
ATOM 558 C CA . ILE A 1 76 ? 19.231 2.490 -8.279 1.00 96.69 76 ILE A CA 1
ATOM 559 C C . ILE A 1 76 ? 19.304 1.904 -9.693 1.00 96.69 76 ILE A C 1
ATOM 561 O O . ILE A 1 76 ? 20.226 2.237 -10.435 1.00 96.69 76 ILE A O 1
ATOM 565 N N . ALA A 1 77 ? 18.339 1.069 -10.091 1.00 95.19 77 ALA A N 1
ATOM 566 C CA . ALA A 1 77 ? 18.304 0.473 -11.426 1.00 95.19 77 ALA A CA 1
ATOM 567 C C . ALA A 1 77 ? 18.168 1.535 -12.531 1.00 95.19 77 ALA A C 1
ATOM 569 O O . ALA A 1 77 ? 18.892 1.486 -13.526 1.00 95.19 77 ALA A O 1
ATOM 570 N N . ILE A 1 78 ? 17.286 2.522 -12.337 1.00 95.00 78 ILE A N 1
ATOM 571 C CA . ILE A 1 78 ? 17.122 3.658 -13.256 1.00 95.00 78 ILE A CA 1
ATOM 572 C C . ILE A 1 78 ? 18.408 4.475 -13.316 1.00 95.00 78 ILE A C 1
ATOM 574 O O . ILE A 1 78 ? 18.903 4.747 -14.409 1.00 95.00 78 ILE A O 1
ATOM 578 N N . PHE A 1 79 ? 18.976 4.825 -12.160 1.00 94.56 79 PHE A N 1
ATOM 579 C CA . PHE A 1 79 ? 20.207 5.603 -12.084 1.00 94.56 79 PHE A CA 1
ATOM 580 C C . PHE A 1 79 ? 21.372 4.888 -12.778 1.00 94.56 79 PHE A C 1
ATOM 582 O O . PHE A 1 79 ? 22.110 5.506 -13.541 1.00 94.56 79 PHE A O 1
ATOM 589 N N . ALA A 1 80 ? 21.509 3.577 -12.580 1.00 92.31 80 ALA A N 1
ATOM 590 C CA . ALA A 1 80 ? 22.519 2.761 -13.246 1.00 92.31 80 ALA A CA 1
ATOM 591 C C . ALA A 1 80 ? 22.355 2.766 -14.774 1.00 92.31 80 ALA A C 1
ATOM 593 O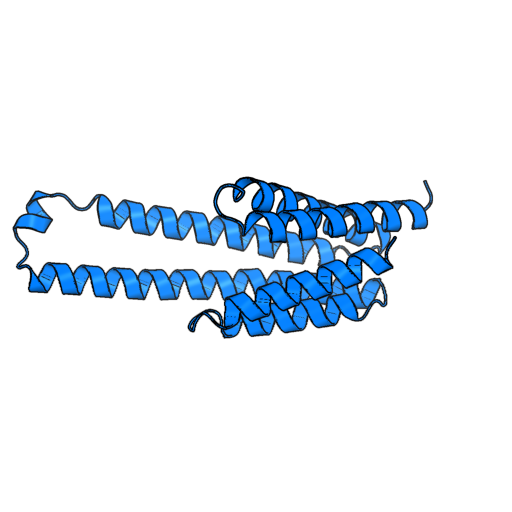 O . ALA A 1 80 ? 23.349 2.893 -15.486 1.00 92.31 80 ALA A O 1
ATOM 594 N N . TYR A 1 81 ? 21.120 2.683 -15.279 1.00 90.88 81 TYR A N 1
ATOM 595 C CA . TYR A 1 81 ? 20.846 2.706 -16.717 1.00 90.88 81 TYR A CA 1
ATOM 596 C C . TYR A 1 81 ? 21.135 4.073 -17.353 1.00 90.88 81 TYR A C 1
ATOM 598 O O . TYR A 1 81 ? 21.798 4.147 -18.385 1.00 90.88 81 TYR A O 1
ATOM 606 N N . ILE A 1 82 ? 20.701 5.173 -16.728 1.00 89.62 82 ILE A N 1
ATOM 607 C CA . ILE A 1 82 ? 20.953 6.527 -17.261 1.00 89.62 82 ILE A CA 1
ATOM 608 C C . ILE A 1 82 ? 22.423 6.952 -17.141 1.00 89.62 82 ILE A C 1
ATOM 610 O O . ILE A 1 82 ? 22.866 7.826 -17.879 1.00 89.62 82 ILE A O 1
ATOM 614 N N . SER A 1 83 ? 23.179 6.340 -16.225 1.00 88.88 83 SER A N 1
ATOM 615 C CA . SER A 1 83 ? 24.608 6.618 -16.026 1.00 88.88 83 SER A CA 1
ATOM 616 C C . SER A 1 83 ? 25.503 5.938 -17.067 1.00 88.88 83 SER A C 1
ATOM 618 O O . SER A 1 83 ? 26.723 6.119 -17.031 1.00 88.88 83 SER A O 1
ATOM 620 N N . ILE A 1 84 ? 24.934 5.147 -17.987 1.00 86.25 84 ILE A N 1
ATOM 621 C CA . ILE A 1 84 ? 25.683 4.547 -19.092 1.00 86.25 84 ILE A CA 1
ATOM 622 C C . ILE A 1 84 ? 26.290 5.683 -19.940 1.00 86.25 84 ILE A C 1
ATOM 624 O O . ILE A 1 84 ? 25.562 6.578 -20.375 1.00 86.25 84 ILE A O 1
ATOM 628 N N . PRO A 1 85 ? 27.615 5.688 -20.178 1.00 82.81 85 PRO A N 1
ATOM 629 C CA . PRO A 1 85 ? 28.266 6.819 -20.818 1.00 82.81 85 PRO A CA 1
ATOM 630 C C . PRO A 1 85 ? 27.744 7.126 -22.225 1.00 82.81 85 PRO A C 1
ATOM 632 O O . PRO A 1 85 ? 27.537 6.246 -23.053 1.00 82.81 85 PRO A O 1
ATOM 635 N N . ILE A 1 86 ? 27.630 8.413 -22.550 1.00 73.19 86 ILE A N 1
ATOM 636 C CA . ILE A 1 86 ? 27.083 8.880 -23.834 1.00 73.19 86 ILE A CA 1
ATOM 637 C C . ILE A 1 86 ? 27.854 8.317 -25.045 1.00 73.19 86 ILE A C 1
ATOM 639 O O . ILE A 1 86 ? 27.257 8.075 -26.093 1.00 73.19 86 ILE A O 1
ATOM 643 N N . TYR A 1 87 ? 29.160 8.063 -24.918 1.00 69.38 87 TYR A N 1
ATOM 644 C CA . TYR A 1 87 ? 29.972 7.484 -25.994 1.00 69.38 87 TYR A CA 1
ATOM 645 C C . TYR A 1 87 ? 29.647 6.009 -26.275 1.00 69.38 87 TYR A C 1
ATOM 647 O O . TYR A 1 87 ? 29.731 5.590 -27.427 1.00 69.38 87 TYR A O 1
ATOM 655 N N . THR A 1 88 ? 29.232 5.225 -25.271 1.00 75.00 88 THR A N 1
ATOM 656 C CA . THR A 1 88 ? 28.770 3.847 -25.505 1.00 75.00 88 THR A CA 1
ATOM 657 C C . THR A 1 88 ? 27.383 3.842 -26.137 1.00 75.00 88 THR A C 1
ATOM 659 O O . THR A 1 88 ? 27.105 2.980 -26.961 1.00 75.00 88 THR A O 1
ATOM 662 N N . MET A 1 89 ? 26.545 4.839 -25.833 1.00 70.44 89 MET A N 1
ATOM 663 C CA . MET A 1 89 ? 25.234 5.004 -26.469 1.00 70.44 89 MET A CA 1
ATOM 664 C C . MET A 1 89 ? 25.327 5.437 -27.941 1.00 70.44 89 MET A C 1
ATOM 666 O O . MET A 1 89 ? 24.579 4.922 -28.763 1.00 70.44 89 MET A O 1
ATOM 670 N N . HIS A 1 90 ? 26.261 6.329 -28.301 1.00 71.56 90 HIS A N 1
ATOM 671 C CA . HIS A 1 90 ? 26.478 6.752 -29.699 1.00 71.56 90 HIS A CA 1
ATOM 672 C C . HIS A 1 90 ? 27.112 5.668 -30.583 1.00 71.56 90 HIS A C 1
ATOM 674 O O . HIS A 1 90 ? 27.036 5.758 -31.806 1.00 71.56 90 HIS A O 1
ATOM 680 N N . ALA A 1 91 ? 27.750 4.663 -29.978 1.00 78.62 91 ALA A N 1
ATOM 681 C CA . ALA A 1 91 ? 28.307 3.517 -30.691 1.00 78.62 91 ALA A CA 1
ATOM 682 C C . ALA A 1 91 ? 27.246 2.457 -31.048 1.00 78.62 91 ALA A C 1
ATOM 684 O O . ALA A 1 91 ? 27.523 1.574 -31.859 1.00 78.62 91 ALA A O 1
ATOM 685 N N . LEU A 1 92 ? 26.049 2.526 -30.453 1.00 80.88 92 LEU A N 1
ATOM 686 C CA . LEU A 1 92 ? 24.943 1.616 -30.748 1.00 80.88 92 LEU A CA 1
ATOM 687 C C . LEU A 1 92 ? 24.172 2.090 -31.979 1.00 80.88 92 LEU A C 1
ATOM 689 O O . LEU A 1 92 ? 23.921 3.283 -32.158 1.00 80.88 92 LEU A O 1
ATOM 693 N N . SER A 1 93 ? 23.730 1.144 -32.810 1.00 88.56 93 SER A N 1
ATOM 694 C CA . SER A 1 93 ? 22.732 1.462 -33.828 1.00 88.56 93 SER A CA 1
ATOM 695 C C . SER A 1 93 ? 21.408 1.874 -33.154 1.00 88.56 93 SER A C 1
ATOM 697 O O . SER A 1 93 ? 21.128 1.438 -32.031 1.00 88.56 93 SER A O 1
ATOM 699 N N . PRO A 1 94 ? 20.538 2.661 -33.819 1.00 86.19 94 PRO A N 1
ATOM 700 C CA . PRO A 1 94 ? 19.222 3.002 -33.271 1.00 86.19 94 PRO A CA 1
ATOM 701 C C . PRO A 1 94 ? 18.386 1.772 -32.880 1.00 86.19 94 PRO A C 1
ATOM 703 O O . PRO A 1 94 ? 17.628 1.816 -31.911 1.00 86.19 94 PRO A O 1
ATOM 706 N N . TYR A 1 95 ? 18.551 0.667 -33.614 1.00 88.00 95 TYR A N 1
ATOM 707 C CA . TYR A 1 95 ? 17.898 -0.607 -33.325 1.00 88.00 95 TYR A CA 1
ATOM 708 C C . TYR A 1 95 ? 18.405 -1.226 -32.014 1.00 88.00 95 TYR A C 1
ATOM 710 O O . TYR A 1 95 ? 17.597 -1.574 -31.152 1.00 88.00 95 TYR A O 1
ATOM 718 N N . ASP A 1 96 ? 19.725 -1.302 -31.823 1.00 88.31 96 ASP A N 1
ATOM 719 C CA . ASP A 1 96 ? 20.324 -1.894 -30.618 1.00 88.31 96 ASP A CA 1
ATOM 720 C C . ASP A 1 96 ? 20.021 -1.065 -29.366 1.00 88.31 96 ASP A C 1
ATOM 722 O O . ASP A 1 96 ? 19.746 -1.615 -28.295 1.00 88.31 96 ASP A O 1
ATOM 726 N N . PHE A 1 97 ? 19.998 0.265 -29.505 1.00 86.12 97 PHE A N 1
ATOM 727 C CA . PHE A 1 97 ? 19.578 1.155 -28.427 1.00 86.12 97 PHE A CA 1
ATOM 728 C C . PHE A 1 97 ? 18.124 0.884 -28.017 1.00 86.12 97 PHE A C 1
ATOM 730 O O . PHE A 1 97 ? 17.854 0.658 -26.834 1.00 86.12 97 PHE A O 1
ATOM 737 N N . GLY A 1 98 ? 17.205 0.836 -28.991 1.00 89.31 98 GLY A N 1
ATOM 738 C CA . GLY A 1 98 ? 15.789 0.552 -28.752 1.00 89.31 98 GLY A CA 1
ATOM 739 C C . GLY A 1 98 ? 15.556 -0.810 -28.095 1.00 89.31 98 GLY A C 1
ATOM 740 O O . GLY A 1 98 ? 14.758 -0.918 -27.162 1.00 89.31 98 GLY A O 1
ATOM 741 N N . LEU A 1 99 ? 16.293 -1.837 -28.525 1.00 90.81 99 LEU A N 1
ATOM 742 C CA . LEU A 1 99 ? 16.214 -3.173 -27.939 1.00 90.81 99 LEU A CA 1
ATOM 743 C C . LEU A 1 99 ? 16.724 -3.185 -26.492 1.00 90.81 99 LEU A C 1
ATOM 745 O O . LEU A 1 99 ? 16.057 -3.752 -25.625 1.00 90.81 99 LEU A O 1
ATOM 749 N N . SER A 1 100 ? 17.850 -2.525 -26.196 1.00 90.25 100 SER A N 1
ATOM 750 C CA . SER A 1 100 ? 18.372 -2.461 -24.823 1.00 90.25 100 SER A CA 1
ATOM 751 C C . SER A 1 100 ? 17.424 -1.720 -23.872 1.00 90.25 100 SER A C 1
ATOM 753 O O . SER A 1 100 ? 17.187 -2.188 -22.757 1.00 90.25 100 SER A O 1
ATOM 755 N N . PHE A 1 101 ? 16.803 -0.632 -24.343 1.00 90.56 101 PHE A N 1
ATOM 756 C CA . PHE A 1 101 ? 15.798 0.114 -23.591 1.00 90.56 101 PHE A CA 1
ATOM 757 C C . PHE A 1 101 ? 14.558 -0.735 -23.304 1.00 90.56 101 PHE A C 1
ATOM 759 O O . PHE A 1 101 ? 14.078 -0.767 -22.170 1.00 90.56 101 PHE A O 1
ATOM 766 N N . LEU A 1 102 ? 14.066 -1.470 -24.306 1.00 93.75 102 LEU A N 1
ATOM 767 C CA . LEU A 1 102 ? 12.928 -2.371 -24.144 1.00 93.75 102 LEU A CA 1
ATOM 768 C C . LEU A 1 102 ? 13.226 -3.473 -23.117 1.00 93.75 102 LEU A C 1
ATOM 770 O O . LEU A 1 102 ? 12.414 -3.713 -22.223 1.00 93.75 102 LEU A O 1
ATOM 774 N N . VAL A 1 103 ? 14.393 -4.119 -23.211 1.00 94.25 103 VAL A N 1
ATOM 775 C CA . VAL A 1 103 ? 14.813 -5.163 -22.261 1.00 94.25 103 VAL A CA 1
ATOM 776 C C . VAL A 1 103 ? 14.938 -4.594 -20.849 1.00 94.25 103 VAL A C 1
ATOM 778 O O . VAL A 1 103 ? 14.406 -5.185 -19.908 1.00 94.25 103 VAL A O 1
ATOM 781 N N . PHE A 1 104 ? 15.580 -3.434 -20.694 1.00 94.06 104 PHE A N 1
ATOM 782 C CA . PHE A 1 104 ? 15.690 -2.752 -19.406 1.00 94.06 104 PHE A CA 1
ATOM 783 C C . PHE A 1 104 ? 14.311 -2.460 -18.803 1.00 94.06 104 PHE A C 1
ATOM 785 O O . PHE A 1 104 ? 14.067 -2.788 -17.641 1.00 94.06 104 PHE A O 1
ATOM 792 N N . PHE A 1 105 ? 13.390 -1.910 -19.597 1.00 93.81 105 PHE A N 1
ATOM 793 C CA . PHE A 1 105 ? 12.041 -1.587 -19.144 1.00 93.81 105 PHE A CA 1
ATOM 794 C C . PHE A 1 105 ? 11.259 -2.834 -18.709 1.00 93.81 105 PHE A C 1
ATOM 796 O O . PHE A 1 105 ? 10.618 -2.822 -17.659 1.00 93.81 105 PHE A O 1
ATOM 803 N N . ILE A 1 106 ? 11.361 -3.940 -19.455 1.00 95.56 106 ILE A N 1
ATOM 804 C CA . ILE A 1 106 ? 10.734 -5.219 -19.086 1.00 95.56 106 ILE A CA 1
ATOM 805 C C . ILE A 1 106 ? 11.293 -5.739 -17.755 1.00 95.56 106 ILE A C 1
ATOM 807 O O . ILE A 1 106 ? 10.521 -6.114 -16.872 1.00 95.56 106 ILE A O 1
ATOM 811 N N . VAL A 1 107 ? 12.619 -5.734 -17.579 1.00 95.88 107 VAL A N 1
ATOM 812 C CA . VAL A 1 107 ? 13.259 -6.164 -16.323 1.00 95.88 107 VAL A CA 1
ATOM 813 C C . VAL A 1 107 ? 12.812 -5.282 -15.156 1.00 95.88 107 VAL A C 1
ATOM 815 O O . VAL A 1 107 ? 12.460 -5.799 -14.094 1.00 95.88 107 VAL A O 1
ATOM 818 N N . LEU A 1 108 ? 12.759 -3.965 -15.360 1.00 95.38 108 LEU A N 1
ATOM 819 C CA . LEU A 1 108 ? 12.314 -3.006 -14.353 1.00 95.38 108 LEU A CA 1
ATOM 820 C C . LEU A 1 108 ? 10.858 -3.261 -13.929 1.00 95.38 108 LEU A C 1
ATOM 822 O O . LEU A 1 108 ? 10.565 -3.277 -12.733 1.00 95.38 108 LEU A O 1
ATOM 826 N N . LEU A 1 109 ? 9.962 -3.529 -14.887 1.00 94.00 109 LEU A N 1
ATOM 827 C CA . LEU A 1 109 ? 8.565 -3.877 -14.610 1.00 94.00 109 LEU A CA 1
ATOM 828 C C . LEU A 1 109 ? 8.432 -5.189 -13.830 1.00 94.00 109 LEU A C 1
ATOM 830 O O . LEU A 1 109 ? 7.621 -5.264 -12.907 1.00 94.00 109 LEU A O 1
ATOM 834 N N . ILE A 1 110 ? 9.231 -6.207 -14.161 1.00 95.94 110 ILE A N 1
ATOM 835 C CA . ILE A 1 110 ? 9.235 -7.484 -13.432 1.00 95.94 110 ILE A CA 1
ATOM 836 C C . ILE A 1 110 ? 9.670 -7.265 -11.980 1.00 95.94 110 ILE A C 1
ATOM 838 O O . ILE A 1 110 ? 9.004 -7.745 -11.062 1.00 95.94 110 ILE A O 1
ATOM 842 N N . ILE A 1 111 ? 10.751 -6.510 -11.760 1.00 96.06 111 ILE A N 1
ATOM 843 C CA . ILE A 1 111 ? 11.240 -6.183 -10.414 1.00 96.06 111 ILE A CA 1
ATOM 844 C C . ILE A 1 111 ? 10.164 -5.421 -9.631 1.00 96.06 111 ILE A C 1
ATOM 846 O O . ILE A 1 111 ? 9.823 -5.820 -8.516 1.00 96.06 111 ILE A O 1
ATOM 850 N N . ALA A 1 112 ? 9.588 -4.371 -10.224 1.00 95.25 112 ALA A N 1
ATOM 851 C CA . ALA A 1 112 ? 8.525 -3.585 -9.601 1.00 95.25 112 ALA A CA 1
ATOM 852 C C . ALA A 1 112 ? 7.325 -4.462 -9.212 1.00 95.25 112 ALA A C 1
ATOM 854 O O . ALA A 1 112 ? 6.837 -4.387 -8.085 1.00 95.25 112 ALA A O 1
ATOM 855 N N . TYR A 1 113 ? 6.889 -5.347 -10.110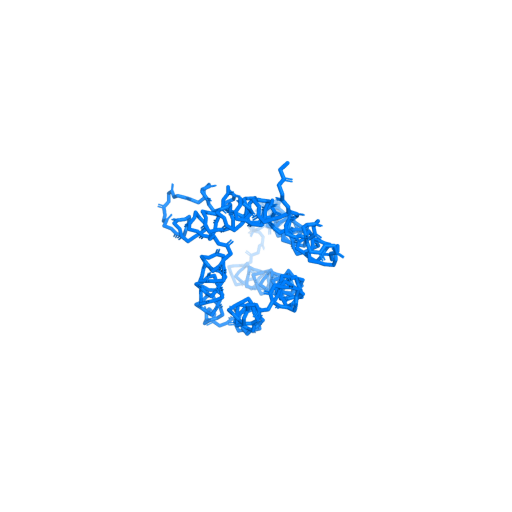 1.00 95.56 113 TYR A N 1
ATOM 856 C CA . TYR A 1 113 ? 5.772 -6.257 -9.868 1.00 95.56 113 TYR A CA 1
ATOM 857 C C . TYR A 1 113 ? 6.035 -7.226 -8.705 1.00 95.56 113 TYR A C 1
ATOM 859 O O . TYR A 1 113 ? 5.154 -7.439 -7.869 1.00 95.56 113 TYR A O 1
ATOM 867 N N . VAL A 1 114 ? 7.252 -7.771 -8.596 1.00 97.00 114 VAL A N 1
ATOM 868 C CA . VAL A 1 114 ? 7.637 -8.630 -7.463 1.00 97.00 114 VAL A CA 1
ATOM 869 C C . VAL A 1 114 ? 7.532 -7.868 -6.141 1.00 97.00 114 VAL A C 1
ATOM 871 O O . VAL A 1 114 ? 6.941 -8.386 -5.191 1.00 97.00 114 VAL A O 1
ATOM 874 N N . PHE A 1 115 ? 8.041 -6.635 -6.075 1.00 97.19 115 PHE A N 1
ATOM 875 C CA . PHE A 1 115 ? 7.939 -5.815 -4.864 1.00 97.19 115 PHE A CA 1
ATOM 876 C C . PHE A 1 115 ? 6.492 -5.472 -4.505 1.00 97.19 115 PHE A C 1
ATOM 878 O O . PHE A 1 115 ? 6.128 -5.605 -3.338 1.00 97.19 115 PHE A O 1
ATOM 885 N N . VAL A 1 116 ? 5.648 -5.141 -5.489 1.00 95.19 116 VAL A N 1
ATOM 886 C CA . VAL A 1 116 ? 4.206 -4.918 -5.276 1.00 95.19 116 VAL A CA 1
ATOM 887 C C . VAL A 1 116 ? 3.546 -6.159 -4.665 1.00 95.19 116 VAL A C 1
ATOM 889 O O . VAL A 1 116 ? 2.820 -6.049 -3.677 1.00 95.19 116 VAL A O 1
ATOM 892 N N . ILE A 1 117 ? 3.826 -7.363 -5.178 1.00 97.44 117 ILE A N 1
ATOM 893 C CA . ILE A 1 117 ? 3.286 -8.600 -4.588 1.00 97.44 117 ILE A CA 1
ATOM 894 C C . ILE A 1 117 ? 3.733 -8.757 -3.129 1.00 97.44 117 ILE A C 1
ATOM 896 O O . ILE A 1 117 ? 2.915 -9.110 -2.273 1.00 97.44 117 ILE A O 1
ATOM 900 N N . LEU A 1 118 ? 5.017 -8.530 -2.839 1.00 97.62 118 LEU A N 1
ATOM 901 C CA . LEU A 1 118 ? 5.567 -8.684 -1.491 1.00 97.62 118 LEU A CA 1
ATOM 902 C C . LEU A 1 118 ? 4.968 -7.666 -0.514 1.00 97.62 118 LEU A C 1
ATOM 904 O O . LEU A 1 118 ? 4.520 -8.057 0.563 1.00 97.62 118 LEU A O 1
ATOM 908 N N . GLU A 1 119 ? 4.900 -6.394 -0.897 1.00 96.69 119 GLU A N 1
ATOM 909 C CA . GLU A 1 119 ? 4.307 -5.317 -0.102 1.00 96.69 119 GLU A CA 1
ATOM 910 C C . GLU A 1 119 ? 2.844 -5.620 0.251 1.00 96.69 119 GLU A C 1
ATOM 912 O O . GLU A 1 119 ? 2.467 -5.687 1.428 1.00 96.69 119 GLU A O 1
ATOM 917 N N . TYR A 1 120 ? 2.012 -5.882 -0.758 1.00 96.75 120 TYR A N 1
ATOM 918 C CA . TYR A 1 120 ? 0.583 -6.102 -0.543 1.00 96.75 120 TYR A CA 1
ATOM 919 C C . TYR A 1 120 ? 0.271 -7.452 0.104 1.00 96.75 120 TYR A C 1
ATOM 921 O O . TYR A 1 120 ? -0.783 -7.593 0.728 1.00 96.75 120 TYR A O 1
ATOM 929 N N . ARG A 1 121 ? 1.179 -8.436 0.039 1.00 97.75 121 ARG A N 1
ATOM 930 C CA . ARG A 1 121 ? 1.080 -9.656 0.855 1.00 97.75 121 ARG A CA 1
ATOM 931 C C . ARG A 1 121 ? 1.071 -9.310 2.341 1.00 97.75 121 ARG A C 1
ATOM 933 O O . ARG A 1 121 ? 0.212 -9.800 3.074 1.00 97.75 121 ARG A O 1
ATOM 940 N N . PHE A 1 122 ? 1.999 -8.460 2.770 1.00 98.19 122 PHE A N 1
ATOM 941 C CA . PHE A 1 122 ? 2.107 -8.043 4.161 1.00 98.19 122 PHE A CA 1
ATOM 942 C C . PHE A 1 122 ? 0.933 -7.155 4.586 1.00 98.19 122 PHE A C 1
ATOM 944 O O . PHE A 1 122 ? 0.336 -7.411 5.632 1.00 98.19 122 PHE A O 1
ATOM 951 N N . PHE A 1 123 ? 0.514 -6.188 3.761 1.00 97.56 123 PHE A N 1
ATOM 952 C CA . PHE A 1 123 ? -0.681 -5.388 4.068 1.00 97.56 123 PHE A CA 1
ATOM 953 C C . PHE A 1 123 ? -1.949 -6.241 4.151 1.00 97.56 123 PHE A C 1
ATOM 955 O O . PHE A 1 123 ? -2.730 -6.088 5.091 1.00 97.56 123 PHE A O 1
ATOM 962 N N . ARG A 1 124 ? -2.143 -7.194 3.235 1.00 98.19 124 ARG A N 1
ATOM 963 C CA . ARG A 1 124 ? -3.242 -8.167 3.312 1.00 98.19 124 ARG A CA 1
ATOM 964 C C . ARG A 1 124 ? -3.244 -8.894 4.653 1.00 98.19 124 ARG A C 1
ATOM 966 O O . ARG A 1 124 ? -4.298 -9.021 5.274 1.00 98.19 124 ARG A O 1
ATOM 973 N N . ASP A 1 125 ? -2.089 -9.377 5.095 1.00 98.25 125 ASP A N 1
ATOM 974 C CA . ASP A 1 125 ? -1.990 -10.122 6.347 1.00 98.25 125 ASP A CA 1
ATOM 975 C C . ASP A 1 125 ? -2.228 -9.199 7.562 1.00 98.25 125 ASP A C 1
ATOM 977 O O . ASP A 1 125 ? -2.925 -9.596 8.493 1.00 98.25 125 ASP A O 1
ATOM 981 N N . ALA A 1 126 ? -1.779 -7.939 7.524 1.00 98.44 126 ALA A N 1
ATOM 982 C CA . ALA A 1 126 ? -2.086 -6.935 8.550 1.00 98.44 126 ALA A CA 1
ATOM 983 C C . ALA A 1 126 ? -3.596 -6.662 8.676 1.00 98.44 126 ALA A C 1
ATOM 985 O O . ALA A 1 126 ? -4.150 -6.698 9.776 1.00 98.44 126 ALA A O 1
ATOM 986 N N . TYR A 1 127 ? -4.283 -6.439 7.551 1.00 98.56 127 TYR A N 1
ATOM 987 C CA . TYR A 1 127 ? -5.720 -6.157 7.537 1.00 98.56 127 TYR A CA 1
ATOM 988 C C . TYR A 1 127 ? -6.578 -7.389 7.865 1.00 98.56 127 TYR A C 1
ATOM 990 O O . TYR A 1 127 ? -7.624 -7.247 8.498 1.00 98.56 127 TYR A O 1
ATOM 998 N N . ARG A 1 128 ? -6.136 -8.606 7.519 1.00 98.56 128 ARG A N 1
ATOM 999 C CA . ARG A 1 128 ? -6.789 -9.851 7.969 1.00 98.56 128 ARG A CA 1
ATOM 1000 C C . ARG A 1 128 ? -6.710 -10.021 9.480 1.00 98.56 128 ARG A C 1
ATOM 1002 O O . ARG A 1 128 ? -7.719 -10.339 10.105 1.00 98.56 128 ARG A O 1
ATOM 1009 N N . GLU A 1 129 ? -5.539 -9.791 10.065 1.00 98.38 129 GLU A N 1
ATOM 1010 C CA . GLU A 1 129 ? -5.365 -9.852 11.520 1.00 98.38 129 GLU A CA 1
ATOM 1011 C C . GLU A 1 129 ? -6.165 -8.762 12.235 1.00 98.38 129 GLU A C 1
ATOM 1013 O O . GLU A 1 129 ? -6.795 -9.022 13.264 1.00 98.38 129 GLU A O 1
ATOM 1018 N N . LEU A 1 130 ? -6.235 -7.565 11.648 1.00 98.25 130 LEU A N 1
ATOM 1019 C CA . LEU A 1 130 ? -7.088 -6.501 12.163 1.00 98.25 130 LEU A CA 1
ATOM 1020 C C . LEU A 1 130 ? -8.572 -6.879 12.086 1.00 98.25 130 LEU A C 1
ATOM 1022 O O . LEU A 1 130 ? -9.303 -6.645 13.045 1.00 98.25 130 LEU A O 1
ATOM 1026 N N . ALA A 1 131 ? -9.027 -7.499 10.995 1.00 98.38 131 ALA A N 1
ATOM 1027 C CA . ALA A 1 131 ? -10.407 -7.967 10.865 1.00 98.38 131 ALA A CA 1
ATOM 1028 C C . ALA A 1 131 ? -10.763 -9.014 11.930 1.00 98.38 131 ALA A C 1
ATOM 1030 O O . ALA A 1 131 ? -11.828 -8.933 12.537 1.00 98.38 131 ALA A O 1
ATOM 1031 N N . ARG A 1 132 ? -9.855 -9.965 12.187 1.00 98.25 132 ARG A N 1
ATOM 1032 C CA . ARG A 1 132 ? -10.017 -10.996 13.226 1.00 98.25 132 ARG A CA 1
ATOM 1033 C C . ARG A 1 132 ? -10.092 -10.390 14.624 1.00 98.25 132 ARG A C 1
ATOM 1035 O O . ARG A 1 132 ? -10.933 -10.798 15.413 1.00 98.25 132 ARG A O 1
ATOM 1042 N N . SER A 1 133 ? -9.238 -9.407 14.902 1.00 97.44 133 SER A N 1
ATOM 1043 C CA . SER A 1 133 ? -9.129 -8.794 16.231 1.00 97.44 133 SER A CA 1
ATOM 1044 C C . SER A 1 133 ? -10.258 -7.798 16.521 1.00 97.44 133 SER A C 1
ATOM 1046 O O . SER A 1 133 ? -10.739 -7.718 17.645 1.00 97.44 133 SER A O 1
ATOM 1048 N N . SER A 1 134 ? -10.705 -7.051 15.506 1.00 96.06 134 SER A N 1
ATOM 1049 C CA . SER A 1 134 ? -11.774 -6.047 15.636 1.00 96.06 134 SER A CA 1
ATOM 1050 C C . SER A 1 134 ? -13.185 -6.596 15.408 1.00 96.06 134 SER A C 1
ATOM 1052 O O . SER A 1 134 ? -14.156 -5.929 15.751 1.00 96.06 134 SER A O 1
ATOM 1054 N N . GLY A 1 135 ? -13.324 -7.767 14.775 1.00 97.06 135 GLY A N 1
ATOM 1055 C CA . GLY A 1 135 ? -14.613 -8.305 14.327 1.00 97.06 135 GLY A CA 1
ATOM 1056 C C . GLY A 1 135 ? -15.225 -7.568 13.124 1.00 97.06 135 GLY A C 1
ATOM 1057 O O . GLY A 1 135 ? -16.355 -7.858 12.730 1.00 97.06 135 GLY A O 1
ATOM 1058 N N . ILE A 1 136 ? -14.511 -6.616 12.510 1.00 97.75 136 ILE A N 1
ATOM 1059 C CA . ILE A 1 136 ? -15.025 -5.795 11.405 1.00 97.75 136 ILE A CA 1
ATOM 1060 C C . ILE A 1 136 ? -14.657 -6.425 10.054 1.00 97.75 136 ILE A C 1
ATOM 1062 O O . ILE A 1 136 ? -13.516 -6.341 9.595 1.00 97.75 136 ILE A O 1
ATOM 1066 N N . ASN A 1 137 ? -15.650 -6.993 9.356 1.00 97.75 137 ASN A N 1
ATOM 1067 C CA . ASN A 1 137 ? -15.431 -7.677 8.071 1.00 97.75 137 ASN A CA 1
ATOM 1068 C C . ASN A 1 137 ? -14.894 -6.760 6.951 1.00 97.75 137 ASN A C 1
ATOM 1070 O O . ASN A 1 137 ? -14.245 -7.237 6.027 1.00 97.75 137 ASN A O 1
ATOM 1074 N N . ASN A 1 138 ? -15.101 -5.441 7.027 1.00 98.38 138 ASN A N 1
ATOM 1075 C CA . ASN A 1 138 ? -14.596 -4.500 6.021 1.00 98.38 138 ASN A CA 1
ATOM 1076 C C . ASN A 1 138 ? -13.066 -4.555 5.878 1.00 98.38 138 ASN A C 1
ATOM 1078 O O . ASN A 1 138 ? -12.563 -4.442 4.766 1.00 98.38 138 ASN A O 1
ATOM 1082 N N . PHE A 1 139 ? -12.322 -4.806 6.959 1.00 98.31 139 PHE A N 1
ATOM 1083 C CA . PHE A 1 139 ? -10.870 -4.987 6.866 1.00 98.31 139 PHE A CA 1
ATOM 1084 C C . PHE A 1 139 ? -10.486 -6.288 6.151 1.00 98.31 139 PHE A C 1
ATOM 1086 O O . PHE A 1 139 ? -9.495 -6.332 5.425 1.00 98.31 139 PHE A O 1
ATOM 1093 N N . ASN A 1 140 ? -11.297 -7.339 6.284 1.00 98.31 140 ASN A N 1
ATOM 1094 C CA . ASN A 1 140 ? -11.092 -8.576 5.538 1.00 98.31 140 ASN A CA 1
ATOM 1095 C C . ASN A 1 140 ? -11.356 -8.369 4.039 1.00 98.31 140 ASN A C 1
ATOM 1097 O O . ASN A 1 140 ? -10.595 -8.865 3.212 1.00 98.31 140 ASN A O 1
ATOM 1101 N N . GLU A 1 141 ? -12.385 -7.594 3.684 1.00 98.44 141 GLU A N 1
ATOM 1102 C CA . GLU A 1 141 ? -12.612 -7.189 2.291 1.00 98.44 141 GLU A CA 1
ATOM 1103 C C . GLU A 1 141 ? -11.453 -6.336 1.762 1.00 98.44 141 GLU A C 1
ATOM 1105 O O . GLU A 1 141 ? -10.932 -6.635 0.689 1.00 98.44 141 GLU A O 1
ATOM 1110 N N . ALA A 1 142 ? -10.962 -5.361 2.536 1.00 98.25 142 ALA A N 1
ATOM 1111 C CA . ALA A 1 142 ? -9.785 -4.571 2.165 1.00 98.25 142 ALA A CA 1
ATOM 1112 C C . ALA A 1 142 ? -8.584 -5.469 1.836 1.00 98.25 142 ALA A C 1
ATOM 1114 O O . ALA A 1 142 ? -7.977 -5.339 0.775 1.00 98.25 142 ALA A O 1
ATOM 1115 N N . ALA A 1 143 ? -8.302 -6.455 2.692 1.00 98.12 143 ALA A N 1
ATOM 1116 C CA . ALA A 1 143 ? -7.230 -7.416 2.467 1.00 98.12 143 ALA A CA 1
ATOM 1117 C C . ALA A 1 143 ? -7.412 -8.245 1.182 1.00 98.12 143 ALA A C 1
ATOM 1119 O O . ALA A 1 143 ? -6.436 -8.497 0.472 1.00 98.12 143 ALA A O 1
ATOM 1120 N N . LYS A 1 144 ? -8.639 -8.682 0.866 1.00 98.25 144 LYS A N 1
ATOM 1121 C CA . LYS A 1 144 ? -8.924 -9.416 -0.380 1.00 98.25 144 LYS A CA 1
ATOM 1122 C C . LYS A 1 144 ? -8.633 -8.553 -1.605 1.00 98.25 144 LYS A C 1
ATOM 1124 O O . LYS A 1 144 ? -7.925 -9.003 -2.502 1.00 98.25 144 LYS A O 1
ATOM 1129 N N . TRP A 1 145 ? -9.141 -7.324 -1.623 1.00 98.12 145 TRP A N 1
ATOM 1130 C CA . TRP A 1 145 ? -8.968 -6.411 -2.753 1.00 98.12 145 TRP A CA 1
ATOM 1131 C C . TRP A 1 145 ? -7.520 -5.961 -2.928 1.00 98.12 145 TRP A C 1
ATOM 1133 O O . TRP A 1 145 ? -7.037 -5.936 -4.055 1.00 98.12 145 TRP A O 1
ATOM 1143 N N . TYR A 1 146 ? -6.788 -5.736 -1.836 1.00 97.62 146 TYR A N 1
ATOM 1144 C CA . TYR A 1 146 ? -5.340 -5.524 -1.882 1.00 97.62 146 TYR A CA 1
ATOM 1145 C C . TYR A 1 146 ? -4.593 -6.696 -2.514 1.00 97.62 146 TYR A C 1
ATOM 1147 O O . TYR A 1 146 ? -3.707 -6.492 -3.339 1.00 97.62 146 TYR A O 1
ATOM 1155 N N . TRP A 1 147 ? -4.973 -7.930 -2.183 1.00 97.62 147 TRP A N 1
ATOM 1156 C CA . TRP A 1 147 ? -4.329 -9.105 -2.758 1.00 97.62 147 TRP A CA 1
ATOM 1157 C C . TRP A 1 147 ? -4.627 -9.275 -4.249 1.00 97.62 147 TRP A C 1
ATOM 1159 O O . TRP A 1 147 ? -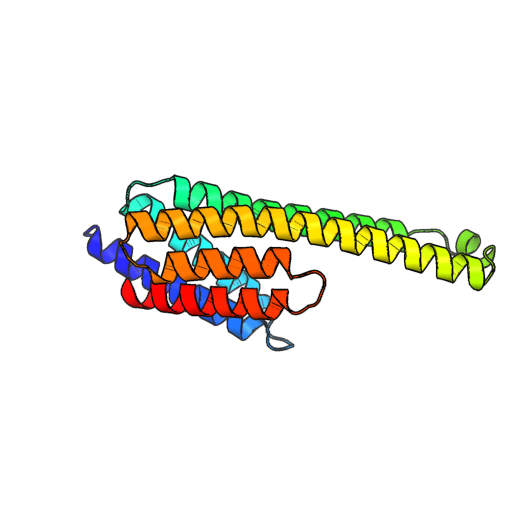3.705 -9.465 -5.040 1.00 97.62 147 TRP A O 1
ATOM 1169 N N . TYR A 1 148 ? -5.898 -9.178 -4.649 1.00 97.06 148 TYR A N 1
ATOM 1170 C CA . TYR A 1 148 ? -6.265 -9.260 -6.064 1.00 97.06 148 TYR A CA 1
ATOM 1171 C C . TYR A 1 148 ? -5.682 -8.108 -6.873 1.00 97.06 148 TYR A C 1
ATOM 1173 O O . TYR A 1 148 ? -5.236 -8.314 -8.000 1.00 97.06 148 TYR A O 1
ATOM 1181 N N . GLY A 1 149 ? -5.635 -6.915 -6.289 1.00 96.19 149 GLY A N 1
ATOM 1182 C CA . GLY A 1 149 ? -5.043 -5.760 -6.932 1.00 96.19 149 GLY A CA 1
ATOM 1183 C C . GLY A 1 149 ? -3.540 -5.886 -7.131 1.00 96.19 149 GLY A C 1
ATOM 1184 O O . GLY A 1 149 ? -3.057 -5.578 -8.213 1.00 96.19 149 GLY A O 1
ATOM 1185 N N . ALA A 1 150 ? -2.813 -6.451 -6.170 1.00 96.19 150 ALA A N 1
ATOM 1186 C CA . ALA A 1 150 ? -1.397 -6.749 -6.353 1.00 96.19 150 ALA A CA 1
ATOM 1187 C C . ALA A 1 150 ? -1.154 -7.780 -7.468 1.00 96.19 150 ALA A C 1
ATOM 1189 O O . ALA A 1 150 ? -0.294 -7.572 -8.318 1.00 96.19 150 ALA A O 1
ATOM 1190 N N . LEU A 1 151 ? -1.945 -8.860 -7.514 1.00 96.00 151 LEU A N 1
ATOM 1191 C CA . LEU A 1 151 ? -1.824 -9.896 -8.551 1.00 96.00 151 LEU A CA 1
ATOM 1192 C C . LEU A 1 151 ? -2.172 -9.382 -9.956 1.00 96.00 151 LEU A C 1
ATOM 1194 O O . LEU A 1 151 ? -1.571 -9.803 -10.939 1.00 96.00 151 LEU A O 1
ATOM 1198 N N . LEU A 1 152 ? -3.142 -8.475 -10.066 1.00 94.81 152 LEU A N 1
ATOM 1199 C CA . LEU A 1 152 ? -3.594 -7.926 -11.349 1.00 94.81 152 LEU A CA 1
ATOM 1200 C C . LEU A 1 152 ? -2.926 -6.589 -11.699 1.00 94.81 152 LEU A C 1
ATOM 1202 O O . LEU A 1 152 ? -3.320 -5.941 -12.671 1.00 94.81 152 LEU A O 1
ATOM 1206 N N . PHE A 1 153 ? -1.912 -6.163 -10.938 1.00 90.62 153 PHE A N 1
ATOM 1207 C CA . PHE A 1 153 ? -1.241 -4.875 -11.142 1.00 90.62 153 PHE A CA 1
ATOM 1208 C C . PHE A 1 153 ? -0.567 -4.781 -12.516 1.00 90.62 153 PHE A C 1
ATOM 1210 O O . PHE A 1 153 ? -0.555 -3.718 -13.131 1.00 90.62 153 PHE A O 1
ATOM 1217 N N . ILE A 1 154 ? -0.098 -5.916 -13.040 1.00 86.31 154 ILE A N 1
ATOM 1218 C CA . ILE A 1 154 ? 0.608 -6.009 -14.323 1.00 86.31 154 ILE A CA 1
ATOM 1219 C C . ILE A 1 154 ? -0.214 -5.536 -15.535 1.00 86.31 154 ILE A C 1
ATOM 1221 O O . ILE A 1 154 ? 0.360 -5.083 -16.518 1.00 86.31 154 ILE A O 1
ATOM 1225 N N . ILE A 1 155 ? -1.548 -5.593 -15.461 1.00 86.62 155 ILE A N 1
ATOM 1226 C CA . ILE A 1 155 ? -2.459 -5.143 -16.530 1.00 86.62 155 ILE A CA 1
ATOM 1227 C C . ILE A 1 155 ? -3.161 -3.818 -16.199 1.00 86.62 155 ILE A C 1
ATOM 1229 O O . ILE A 1 155 ? -4.217 -3.534 -16.758 1.00 86.62 155 ILE A O 1
ATOM 1233 N N . LEU A 1 156 ? -2.629 -3.022 -15.260 1.00 81.00 156 LEU A N 1
ATOM 1234 C CA . LEU A 1 156 ? -3.204 -1.769 -14.726 1.00 81.00 156 LEU A CA 1
ATOM 1235 C C . LEU A 1 156 ? -4.548 -1.914 -13.987 1.00 81.00 156 LEU A C 1
ATOM 1237 O O . LEU A 1 156 ? -4.838 -1.123 -13.090 1.00 81.00 156 LEU A O 1
ATOM 1241 N N . VAL A 1 157 ? -5.337 -2.953 -14.274 1.00 89.88 157 VAL A N 1
ATOM 1242 C CA . VAL A 1 157 ? -6.585 -3.286 -13.563 1.00 89.88 157 VAL A CA 1
ATOM 1243 C C . VAL A 1 157 ? -6.340 -3.421 -12.061 1.00 89.88 157 VAL A C 1
ATOM 1245 O O . VAL A 1 157 ? -7.169 -3.006 -11.251 1.00 89.88 157 VAL A O 1
ATOM 1248 N N . GLY A 1 158 ? -5.178 -3.940 -11.668 1.00 90.19 158 GLY A N 1
ATOM 1249 C CA . GLY A 1 158 ? -4.824 -4.098 -10.265 1.00 90.19 158 GLY A CA 1
ATOM 1250 C C . GLY A 1 158 ? -4.760 -2.795 -9.472 1.00 90.19 158 GLY A C 1
ATOM 1251 O O . GLY A 1 158 ? -5.115 -2.799 -8.295 1.00 90.19 158 GLY A O 1
ATOM 1252 N N . ALA A 1 159 ? -4.414 -1.670 -10.108 1.00 90.44 159 ALA A N 1
ATOM 1253 C CA . ALA A 1 159 ? -4.440 -0.366 -9.448 1.00 90.44 159 ALA A CA 1
ATOM 1254 C C . ALA A 1 159 ? -5.864 -0.004 -8.994 1.00 90.44 159 ALA A C 1
ATOM 1256 O O . ALA A 1 159 ? -6.067 0.387 -7.848 1.00 90.44 159 ALA A O 1
ATOM 1257 N N . ILE A 1 160 ? -6.871 -0.237 -9.844 1.00 94.12 160 ILE A N 1
ATOM 1258 C CA . ILE A 1 160 ? -8.285 0.001 -9.509 1.00 94.12 160 ILE A C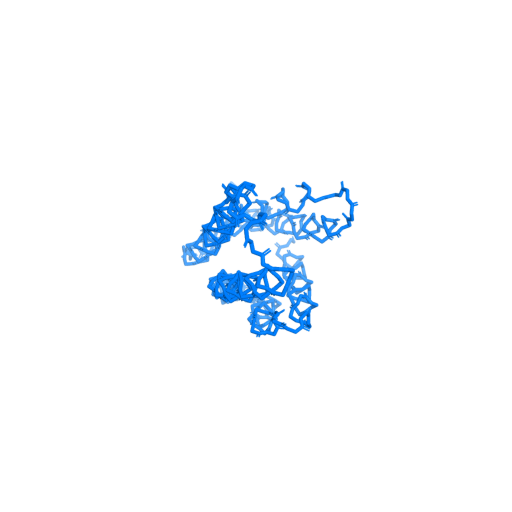A 1
ATOM 1259 C C . ILE A 1 160 ? -8.715 -0.890 -8.338 1.00 94.12 160 ILE A C 1
ATOM 1261 O O . ILE A 1 160 ? -9.373 -0.427 -7.409 1.00 94.12 160 ILE A O 1
ATOM 1265 N N . LEU A 1 161 ? -8.309 -2.159 -8.333 1.00 96.62 161 LEU A N 1
ATOM 1266 C CA . LEU A 1 161 ? -8.639 -3.083 -7.245 1.00 96.62 161 LEU A CA 1
ATOM 1267 C C . LEU A 1 161 ? -7.977 -2.690 -5.916 1.00 96.62 161 LEU A C 1
ATOM 1269 O O . LEU A 1 161 ? -8.600 -2.803 -4.861 1.00 96.62 161 LEU A O 1
ATOM 1273 N N . ILE A 1 162 ? -6.750 -2.166 -5.952 1.00 95.12 162 ILE A N 1
ATOM 1274 C CA . ILE A 1 162 ? -6.094 -1.585 -4.774 1.00 95.12 162 ILE A CA 1
ATOM 1275 C C . ILE A 1 162 ? -6.898 -0.389 -4.245 1.00 95.12 162 ILE A C 1
ATOM 1277 O O . ILE A 1 162 ? -7.068 -0.266 -3.030 1.00 95.12 162 ILE A O 1
ATOM 1281 N N . LEU A 1 163 ? -7.438 0.472 -5.116 1.00 94.81 163 LEU A N 1
ATOM 1282 C CA . LEU A 1 163 ? -8.311 1.579 -4.694 1.00 94.81 163 LEU A CA 1
ATOM 1283 C C . LEU A 1 163 ? -9.579 1.069 -4.009 1.00 94.81 163 LEU A C 1
ATOM 1285 O O . LEU A 1 163 ? -9.962 1.591 -2.963 1.00 94.81 163 LEU A O 1
ATOM 1289 N N . VAL A 1 164 ? -10.188 0.005 -4.536 1.00 97.00 164 VAL A N 1
ATOM 1290 C CA . VAL A 1 164 ? -11.315 -0.663 -3.869 1.00 97.00 164 VAL A CA 1
ATOM 1291 C C . VAL A 1 164 ? -10.900 -1.147 -2.472 1.00 97.00 164 VAL A C 1
ATOM 1293 O O . VAL A 1 164 ? -11.639 -0.943 -1.508 1.00 97.00 164 VAL A O 1
ATOM 1296 N N . GLY A 1 165 ? -9.690 -1.695 -2.323 1.00 97.62 165 GLY A N 1
ATOM 1297 C CA . GLY A 1 165 ? -9.119 -2.056 -1.021 1.00 97.62 165 GLY A CA 1
ATOM 1298 C C . GLY A 1 165 ? -9.037 -0.881 -0.040 1.00 97.62 165 GLY A C 1
ATOM 1299 O O . GLY A 1 165 ? -9.475 -1.015 1.106 1.00 97.62 165 GLY A O 1
ATOM 1300 N N . HIS A 1 166 ? -8.579 0.286 -0.500 1.00 96.88 166 HIS A N 1
ATOM 1301 C CA . HIS A 1 166 ? -8.552 1.513 0.306 1.00 96.88 166 HIS A CA 1
AT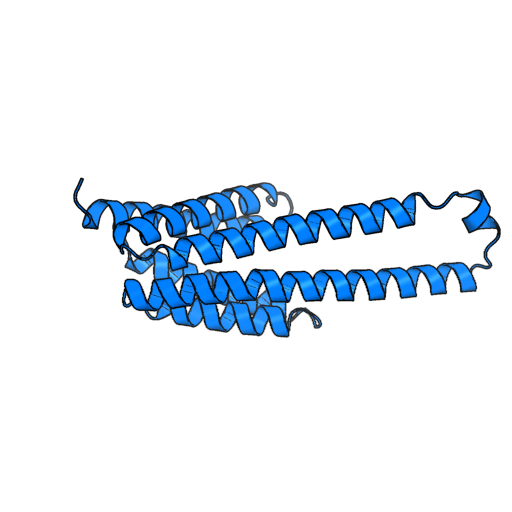OM 1302 C C . HIS A 1 166 ? -9.956 1.938 0.742 1.00 96.88 166 HIS A C 1
ATOM 1304 O O . HIS A 1 166 ? -10.163 2.259 1.911 1.00 96.88 166 HIS A O 1
ATOM 1310 N N . VAL A 1 167 ? -10.950 1.869 -0.147 1.00 97.25 167 VAL A N 1
ATOM 1311 C CA . VAL A 1 167 ? -12.346 2.181 0.203 1.00 97.25 167 VAL A CA 1
ATOM 1312 C C . VAL A 1 167 ? -12.855 1.256 1.312 1.00 97.25 167 VAL A C 1
ATOM 1314 O O . VAL A 1 167 ? -13.445 1.724 2.287 1.00 97.25 167 VAL A O 1
ATOM 1317 N N . TYR A 1 168 ? -12.585 -0.048 1.236 1.00 98.31 168 TYR A N 1
ATOM 1318 C CA . TYR A 1 168 ? -12.969 -0.971 2.307 1.00 98.31 168 TYR A CA 1
ATOM 1319 C C . TYR A 1 168 ? -12.223 -0.709 3.619 1.00 98.31 168 TYR A C 1
ATOM 1321 O O . TYR A 1 168 ? -12.841 -0.788 4.685 1.00 98.31 168 TYR A O 1
ATOM 1329 N N . ALA A 1 169 ? -10.937 -0.351 3.563 1.00 97.88 169 ALA A N 1
ATOM 1330 C CA . ALA A 1 169 ? -10.178 0.045 4.746 1.00 97.88 169 ALA A CA 1
ATOM 1331 C C . ALA A 1 169 ? -10.790 1.294 5.399 1.00 97.88 169 ALA A C 1
ATOM 1333 O O . ALA A 1 169 ? -11.021 1.295 6.607 1.00 97.88 169 ALA A O 1
ATOM 1334 N N . LEU A 1 170 ? -11.151 2.307 4.603 1.00 97.69 170 LEU A N 1
ATOM 1335 C CA . LEU A 1 170 ? -11.841 3.519 5.057 1.00 97.69 170 LEU A CA 1
ATOM 1336 C C . LEU A 1 170 ? -13.152 3.187 5.775 1.00 97.69 170 LEU A C 1
ATOM 1338 O O . LEU A 1 170 ? -13.389 3.656 6.889 1.00 97.69 170 LEU A O 1
ATOM 1342 N N . LEU A 1 171 ? -13.983 2.332 5.173 1.00 97.81 171 LEU A N 1
ATOM 1343 C CA . LEU A 1 171 ? -15.235 1.888 5.789 1.00 97.81 171 LEU A CA 1
ATOM 1344 C C . LEU A 1 171 ? -14.997 1.087 7.080 1.00 97.81 171 LEU A C 1
ATOM 1346 O O . LEU A 1 171 ? -15.804 1.163 8.005 1.00 97.81 171 LEU A O 1
ATOM 1350 N N . GLY A 1 172 ? -13.905 0.321 7.151 1.00 97.75 172 GLY A N 1
ATOM 1351 C CA . GLY A 1 172 ? -13.491 -0.387 8.361 1.00 97.75 172 GLY A CA 1
ATOM 1352 C C . GLY A 1 172 ? -13.092 0.568 9.483 1.00 97.75 172 GLY A C 1
ATOM 1353 O O . GLY A 1 172 ? -13.604 0.453 10.594 1.00 97.75 172 GLY A O 1
ATOM 1354 N N . TYR A 1 173 ? -12.249 1.558 9.185 1.00 97.81 173 TYR A N 1
ATOM 1355 C CA . TYR A 1 173 ? -11.833 2.573 10.154 1.00 97.81 173 TYR A CA 1
ATOM 1356 C C . TYR A 1 173 ? -13.000 3.433 10.644 1.00 97.81 173 TYR A C 1
ATOM 1358 O O . TYR A 1 173 ? -13.065 3.746 11.831 1.00 97.81 173 TYR A O 1
ATOM 1366 N N . ASN A 1 174 ? -13.968 3.742 9.776 1.00 96.88 174 ASN A N 1
ATOM 1367 C CA . ASN A 1 174 ? -15.172 4.477 10.167 1.00 96.88 174 ASN A CA 1
ATOM 1368 C C . ASN A 1 174 ? -16.011 3.737 11.224 1.00 96.88 174 ASN A C 1
ATOM 1370 O O . ASN A 1 174 ? -16.651 4.379 12.046 1.00 96.88 174 ASN A O 1
ATOM 1374 N N . LYS A 1 175 ? -15.994 2.398 11.228 1.00 96.19 175 LYS A N 1
ATOM 1375 C CA . LYS A 1 175 ? -16.708 1.574 12.220 1.00 96.19 175 LYS A CA 1
ATOM 1376 C C . LYS A 1 175 ? -16.001 1.487 13.578 1.00 96.19 175 LYS A C 1
ATOM 1378 O O . LYS A 1 175 ? -16.609 1.020 14.533 1.00 96.19 175 LYS A O 1
ATOM 1383 N N . LEU A 1 176 ? -14.727 1.882 13.657 1.00 92.50 176 LEU A N 1
ATOM 1384 C CA . LEU A 1 176 ? -13.953 1.898 14.905 1.00 92.50 176 LEU A CA 1
ATOM 1385 C C . LEU A 1 176 ? -14.144 3.187 15.719 1.00 92.50 176 LEU A C 1
ATOM 1387 O O . LEU A 1 176 ? -13.727 3.231 16.874 1.00 92.50 176 LEU A O 1
ATOM 1391 N N . ARG A 1 177 ? -14.718 4.231 15.115 1.00 82.56 177 ARG A N 1
ATOM 1392 C CA . ARG A 1 177 ? -15.016 5.526 15.739 1.00 82.56 177 ARG A CA 1
ATOM 1393 C C . ARG A 1 177 ? -16.384 5.498 16.422 1.00 82.56 177 ARG A C 1
ATOM 1395 O O . ARG A 1 177 ? -16.479 6.030 17.556 1.00 82.56 177 ARG A O 1
#

Secondary structure (DSSP, 8-state):
--HHHHHHHHHHHHHHHHHHHHHTTSTT-HHHHHHHHHHHHHHHHHHHHHTT-HHHHHHHHHHHHHHHHHHHHHHHHHHHHHTS-HHHHHTS-HHHHHHHHHHHHHHHHHHHHHHHHHHHHHHHHHHHHHHHHH--HHHHHHHHHHHHHHHTGGGSHHHHHHHHHHHHHHHHHHTT-

Foldseek 3Di:
DDLLVLLLVLLVLLLCLLVLLVVCVPPPSVVSNVVSLVSNLVSQVSLCVSLVNCLLNVLSVQLVVLVVVLVVVLVVLVVVVVPPDPVVVVVDDPVRNVVVVVVSVVVSLVSNLVSLQRSLVSQLSSLVVSCVSVVQCLSNQLSVLSNVLSVCVSVVVSVVSNNVSSVSSSVSSVVSD

Sequence (177 aa):
MGTSDEIKSAGTLGLVGVILMLVGLIPYAEVLSIVGLILVLIALNKLSKAYNNETIWRNALYGFIMGIIGAVVLIIAIFAYISIPIYTMHALSPYDFGLSFLVFFIVLLIIAYVFVILEYRFFRDAYRELARSSGINNFNEAAKWYWYGALLFIILVGAILILVGHVYALLGYNKLR